Protein AF-A0ABD2QH51-F1 (afdb_monomer_lite)

Organism: NCBI:txid1844966

Secondary structure (DSSP, 8-state):
-HHHHHHHHHHHHHHHHH-TTTHHHHHHHHHHHHHHHHHHHHHHHHHHH-SS--HHHHHHHHHHHHHHHHHHHHHHHHH---SPPGGG--HHHHHHHHHHHHHHHHHHHHHHHHGGG--

Radius of gyration: 26.92 Å; chains: 1; bounding box: 65×24×81 Å

Sequence (119 aa):
MGFLSFAASGYSVNIVDIAPQYAGTIFGISNTFATIPGFISPLIVAEIIGETPTLNSWLKVFGLGAALAWLGAFVYFFGASAEQQSWAIPQDSEIEEKSLKNEEYEIQGVDNQTYSHSD

pLDDT: mean 72.56, std 13.89, range [46.94, 92.19]

Structure (mmCIF, N/CA/C/O backbone):
data_AF-A0ABD2QH51-F1
#
_entry.id   AF-A0ABD2QH51-F1
#
loop_
_atom_site.group_PDB
_atom_site.id
_atom_site.type_symbol
_atom_site.label_atom_id
_atom_site.label_alt_id
_atom_site.label_comp_id
_atom_site.label_asym_id
_atom_site.label_entity_id
_atom_site.label_seq_id
_atom_site.pdbx_PDB_ins_code
_atom_site.Cartn_x
_atom_site.Cartn_y
_atom_site.Cartn_z
_atom_site.occupancy
_atom_site.B_iso_or_equiv
_atom_site.auth_seq_id
_atom_site.auth_comp_id
_atom_site.auth_asym_id
_atom_site.auth_atom_id
_atom_site.pdbx_PDB_model_num
ATOM 1 N N . MET A 1 1 ? 4.795 14.392 -1.888 1.00 46.94 1 MET A N 1
ATOM 2 C CA . MET A 1 1 ? 4.380 13.901 -0.555 1.00 46.94 1 MET A CA 1
ATOM 3 C C . MET A 1 1 ? 2.948 14.273 -0.152 1.00 46.94 1 MET A C 1
ATOM 5 O O . MET A 1 1 ? 2.434 13.615 0.730 1.00 46.94 1 MET A O 1
ATOM 9 N N . GLY A 1 2 ? 2.256 15.229 -0.798 1.00 56.25 2 GLY A N 1
ATOM 10 C CA . GLY A 1 2 ? 0.891 15.623 -0.388 1.00 56.25 2 GLY A CA 1
ATOM 11 C C . GLY A 1 2 ? -0.211 14.563 -0.576 1.00 56.25 2 GLY A C 1
ATOM 12 O O . GLY A 1 2 ? -1.007 14.349 0.327 1.00 56.25 2 GLY A O 1
ATOM 13 N N . PHE A 1 3 ? -0.241 13.847 -1.708 1.00 55.41 3 PHE A N 1
ATOM 14 C CA . PHE A 1 3 ? -1.292 12.847 -1.977 1.00 55.41 3 PHE A CA 1
ATOM 15 C C . PHE A 1 3 ? -1.166 11.559 -1.146 1.00 55.41 3 PHE A C 1
ATOM 17 O O . PHE A 1 3 ? -2.172 10.934 -0.832 1.00 55.41 3 PHE A O 1
ATOM 24 N N . LEU A 1 4 ? 0.053 11.184 -0.740 1.00 55.72 4 LEU A N 1
ATOM 25 C CA . LEU A 1 4 ? 0.280 10.010 0.115 1.00 55.72 4 LEU A CA 1
ATOM 26 C C . LEU A 1 4 ? -0.266 10.226 1.538 1.00 55.72 4 LEU A C 1
ATOM 28 O O . LEU A 1 4 ? -0.708 9.273 2.174 1.00 55.72 4 LEU A O 1
ATOM 32 N N . SER A 1 5 ? -0.306 11.477 2.012 1.00 55.22 5 SER A N 1
ATOM 33 C CA . SER A 1 5 ? -0.842 11.822 3.334 1.00 55.22 5 SER A CA 1
ATOM 34 C C . SER A 1 5 ? -2.357 11.620 3.449 1.00 55.22 5 SER A C 1
ATOM 36 O O . SER A 1 5 ? -2.818 11.232 4.517 1.00 55.22 5 SER A O 1
ATOM 38 N N . PHE A 1 6 ? -3.126 11.804 2.366 1.00 59.47 6 PHE A N 1
ATOM 39 C CA . PHE A 1 6 ? -4.575 11.543 2.366 1.00 59.47 6 PHE A CA 1
ATOM 40 C C . PHE A 1 6 ? -4.909 10.048 2.496 1.00 59.47 6 PHE A C 1
ATOM 42 O O . PHE A 1 6 ? -5.873 9.683 3.163 1.00 59.47 6 PHE A O 1
ATOM 49 N N . ALA A 1 7 ? -4.101 9.169 1.893 1.00 58.62 7 ALA A N 1
ATOM 50 C CA . ALA A 1 7 ? -4.277 7.721 2.027 1.00 58.62 7 ALA A CA 1
ATOM 51 C C . ALA A 1 7 ? -3.898 7.233 3.438 1.00 58.62 7 ALA A C 1
ATOM 53 O O . ALA A 1 7 ? -4.585 6.394 4.021 1.00 58.62 7 ALA A O 1
ATOM 54 N N . ALA A 1 8 ? -2.832 7.800 4.012 1.00 54.81 8 ALA A N 1
ATOM 55 C CA . ALA A 1 8 ? -2.372 7.451 5.352 1.00 54.81 8 ALA A CA 1
ATOM 56 C C . ALA A 1 8 ? -3.361 7.873 6.457 1.00 54.81 8 ALA A C 1
ATOM 58 O O . ALA A 1 8 ? -3.533 7.127 7.425 1.00 54.81 8 ALA A O 1
ATOM 59 N N . SER A 1 9 ? -4.041 9.021 6.313 1.00 55.41 9 SER A N 1
ATOM 60 C CA . SER A 1 9 ? -5.032 9.484 7.296 1.00 55.41 9 SER A CA 1
ATOM 61 C C . SER A 1 9 ? -6.292 8.614 7.329 1.00 55.41 9 SER A C 1
ATOM 63 O O . SER A 1 9 ? -6.843 8.405 8.401 1.00 55.41 9 SER A O 1
ATOM 65 N N . GLY A 1 10 ? -6.725 8.061 6.190 1.00 56.94 10 GLY A N 1
ATOM 66 C CA . GLY A 1 10 ? -7.910 7.194 6.130 1.00 56.94 10 GLY A CA 1
ATOM 67 C C . GLY A 1 10 ? -7.699 5.812 6.763 1.00 56.94 10 GLY A C 1
ATOM 68 O O . GLY A 1 10 ? -8.556 5.327 7.493 1.00 56.94 10 GLY A O 1
ATOM 69 N N . TYR A 1 11 ? -6.543 5.183 6.527 1.00 56.34 11 TYR A N 1
ATOM 70 C CA . TYR A 1 11 ? -6.222 3.861 7.089 1.00 56.34 11 TYR A CA 1
ATOM 71 C C . TYR A 1 11 ? -5.928 3.907 8.595 1.00 56.34 11 TYR A C 1
ATOM 73 O O . TYR A 1 11 ? -6.369 3.037 9.344 1.00 56.34 11 TYR A O 1
ATOM 81 N N . SER A 1 12 ? -5.187 4.925 9.039 1.00 52.94 12 SER A N 1
ATOM 82 C CA . SER A 1 12 ? -4.678 4.975 10.416 1.00 52.94 12 SER A CA 1
ATOM 83 C C . SER A 1 12 ? -5.774 5.251 11.447 1.00 52.94 12 SER A C 1
ATOM 85 O O . SER A 1 12 ? -5.685 4.757 12.565 1.00 52.94 12 SER A O 1
ATOM 87 N N . VAL A 1 13 ? -6.810 6.008 11.071 1.00 49.84 13 VAL A N 1
ATOM 88 C CA . VAL A 1 13 ? -7.946 6.323 11.954 1.00 49.84 13 VAL A CA 1
ATOM 89 C C . VAL A 1 13 ? -8.926 5.141 12.013 1.00 49.84 13 VAL A C 1
ATOM 91 O O . VAL A 1 13 ? -9.357 4.751 13.090 1.00 49.84 13 VAL A O 1
ATOM 94 N N . ASN A 1 14 ? -9.153 4.454 10.886 1.00 57.31 14 ASN A N 1
ATOM 95 C CA . ASN A 1 14 ? -10.112 3.346 10.799 1.00 57.31 14 ASN A CA 1
ATOM 96 C C . ASN A 1 14 ? -9.735 2.112 11.651 1.00 57.31 14 ASN A C 1
ATOM 98 O O . ASN A 1 14 ? -10.601 1.445 12.204 1.00 57.31 14 ASN A O 1
ATOM 102 N N . ILE A 1 15 ? -8.444 1.790 11.795 1.00 51.06 15 ILE A N 1
ATOM 103 C CA . ILE A 1 15 ? -8.016 0.645 12.628 1.00 51.06 15 ILE A CA 1
ATOM 104 C C . ILE A 1 15 ? -8.220 0.906 14.122 1.00 51.06 15 ILE A C 1
ATOM 106 O O . ILE A 1 15 ? -8.561 -0.016 14.865 1.00 51.06 15 ILE A O 1
ATOM 110 N N . VAL A 1 16 ? -7.999 2.148 14.553 1.00 50.69 16 VAL A N 1
ATOM 111 C CA . VAL A 1 16 ? -8.131 2.549 15.957 1.00 50.69 16 VAL A CA 1
ATOM 112 C C . VAL A 1 16 ? -9.605 2.690 16.336 1.00 50.69 16 VAL A C 1
ATOM 114 O O . VAL A 1 16 ? -9.971 2.274 17.432 1.00 50.69 16 VAL A O 1
ATOM 117 N N . ASP A 1 17 ? -10.443 3.171 15.412 1.00 55.28 17 ASP A N 1
ATOM 118 C CA . ASP A 1 17 ? -11.890 3.302 15.621 1.00 55.28 17 ASP A CA 1
ATOM 119 C C . ASP A 1 17 ? -12.620 1.949 15.588 1.00 55.28 17 ASP A C 1
ATOM 121 O O . ASP A 1 17 ? -13.587 1.750 16.323 1.00 55.28 17 ASP A O 1
ATOM 125 N N . ILE A 1 18 ? -12.162 0.994 14.766 1.00 53.28 18 ILE A N 1
ATOM 126 C CA . ILE A 1 18 ? -12.787 -0.333 14.686 1.00 53.28 18 ILE A CA 1
ATOM 127 C C . ILE A 1 18 ? -12.354 -1.217 15.860 1.00 53.28 18 ILE A C 1
ATOM 129 O O . ILE A 1 18 ? -13.224 -1.778 16.512 1.00 53.28 18 ILE A O 1
ATOM 133 N N . ALA A 1 19 ? -11.052 -1.380 16.143 1.00 53.06 19 ALA A N 1
ATOM 134 C CA . ALA A 1 19 ? -10.582 -2.404 17.086 1.00 53.06 19 ALA A CA 1
ATOM 135 C C . ALA A 1 19 ? -9.254 -2.042 17.793 1.00 53.06 19 ALA A C 1
ATOM 137 O O . ALA A 1 19 ? -8.197 -2.571 17.423 1.00 53.06 19 ALA A O 1
ATOM 138 N N . PRO A 1 20 ? -9.269 -1.234 18.870 1.00 54.81 20 PRO A N 1
ATOM 139 C CA . PRO A 1 20 ? -8.045 -0.819 19.569 1.00 54.81 20 PRO A CA 1
ATOM 140 C C . PRO A 1 20 ? -7.236 -1.999 20.149 1.00 54.81 20 PRO A C 1
ATOM 142 O O . PRO A 1 20 ? -6.008 -1.964 20.168 1.00 54.81 20 PRO A O 1
ATOM 145 N N . GLN A 1 21 ? -7.905 -3.090 20.535 1.00 57.12 21 GLN A N 1
ATOM 146 C CA . GLN A 1 21 ? -7.298 -4.322 21.069 1.00 57.12 21 GLN A CA 1
ATOM 147 C C . GLN A 1 21 ? -6.612 -5.216 20.013 1.00 57.12 21 GLN A C 1
ATOM 149 O O . GLN A 1 21 ? -5.662 -5.930 20.331 1.00 57.12 21 GLN A O 1
ATOM 154 N N . TYR A 1 22 ? -7.039 -5.161 18.744 1.00 60.19 22 TYR A N 1
ATOM 155 C CA . TYR A 1 22 ? -6.467 -5.961 17.645 1.00 60.19 22 TYR A CA 1
ATOM 156 C C . TYR A 1 22 ? -5.527 -5.154 16.742 1.00 60.19 22 TYR A C 1
ATOM 158 O O . TYR A 1 22 ? -4.946 -5.708 15.802 1.00 60.19 22 TYR A O 1
ATOM 166 N N . ALA A 1 23 ? -5.334 -3.867 17.048 1.00 61.28 23 ALA A N 1
ATOM 167 C CA . ALA A 1 23 ? -4.524 -2.943 16.265 1.00 61.28 23 ALA A CA 1
ATOM 168 C C . ALA A 1 23 ? -3.116 -3.495 15.990 1.00 61.28 23 ALA A C 1
ATOM 170 O O . ALA A 1 23 ? -2.666 -3.449 14.851 1.00 61.28 23 ALA A O 1
ATOM 171 N N . GLY A 1 24 ? -2.449 -4.104 16.979 1.00 63.19 24 GLY A N 1
ATOM 172 C CA . GLY A 1 24 ? -1.107 -4.677 16.806 1.00 63.19 24 GLY A CA 1
ATOM 173 C C . GLY A 1 24 ? -1.042 -5.834 15.799 1.00 63.19 24 GLY A C 1
ATOM 174 O O . GLY A 1 24 ? -0.171 -5.851 14.929 1.00 63.19 24 GLY A O 1
ATOM 175 N N . THR A 1 25 ? -1.986 -6.775 15.868 1.00 68.88 25 THR A N 1
ATOM 176 C CA . THR A 1 25 ? -2.045 -7.933 14.959 1.00 68.88 25 THR A CA 1
ATOM 177 C C . THR A 1 25 ? -2.417 -7.508 13.541 1.00 68.88 25 THR A C 1
ATOM 179 O O . THR A 1 25 ? -1.773 -7.939 12.585 1.00 68.88 25 THR A O 1
ATOM 182 N N . ILE A 1 26 ? -3.404 -6.618 13.393 1.00 69.81 26 ILE A N 1
ATOM 183 C CA . ILE A 1 26 ? -3.805 -6.076 12.087 1.00 69.81 26 ILE A CA 1
ATOM 184 C C . ILE A 1 26 ? -2.640 -5.305 11.465 1.00 69.81 26 ILE A C 1
ATOM 186 O O . ILE A 1 26 ? -2.309 -5.522 10.303 1.00 69.81 26 ILE A O 1
ATOM 190 N N . PHE A 1 27 ? -1.958 -4.462 12.242 1.00 68.94 27 PHE A N 1
ATOM 191 C CA . PHE A 1 27 ? -0.813 -3.699 11.755 1.00 68.94 27 PHE A CA 1
ATOM 192 C C . PHE A 1 27 ? 0.352 -4.608 11.342 1.00 68.94 27 PHE A C 1
ATOM 194 O O . PHE A 1 27 ? 0.977 -4.377 10.307 1.00 68.94 27 PHE A O 1
ATOM 201 N N . GLY A 1 28 ? 0.618 -5.675 12.103 1.00 75.94 28 GLY A N 1
ATOM 202 C CA . GLY A 1 28 ? 1.634 -6.676 11.771 1.00 75.94 28 GLY A CA 1
ATOM 203 C C . GLY A 1 28 ? 1.340 -7.420 10.466 1.00 75.94 28 GLY A C 1
ATOM 204 O O . GLY A 1 28 ? 2.226 -7.544 9.614 1.00 75.94 28 GLY A O 1
ATOM 205 N N . ILE A 1 29 ? 0.092 -7.857 10.277 1.00 78.50 29 ILE A N 1
ATOM 206 C CA . ILE A 1 29 ? -0.371 -8.522 9.049 1.00 78.50 29 ILE A CA 1
ATOM 207 C C . ILE A 1 29 ? -0.296 -7.560 7.856 1.00 78.50 29 ILE A C 1
ATOM 209 O O . ILE A 1 29 ? 0.266 -7.897 6.814 1.00 78.50 29 ILE A O 1
ATOM 213 N N . SER A 1 30 ? -0.784 -6.329 8.014 1.00 78.06 30 SER A N 1
ATOM 214 C CA . SER A 1 30 ? -0.696 -5.295 6.978 1.00 78.06 30 SER A CA 1
ATOM 215 C C . SER A 1 30 ? 0.746 -5.042 6.548 1.00 78.06 30 SER A C 1
ATOM 217 O O . SER A 1 30 ? 1.025 -4.940 5.355 1.00 78.06 30 SER A O 1
ATOM 219 N N . ASN A 1 31 ? 1.686 -4.986 7.493 1.00 80.31 31 ASN A N 1
ATOM 220 C CA . ASN A 1 31 ? 3.089 -4.735 7.179 1.00 80.31 31 ASN A CA 1
ATOM 221 C C . ASN A 1 31 ? 3.723 -5.913 6.417 1.00 80.31 31 ASN A C 1
ATOM 223 O O . ASN A 1 31 ? 4.476 -5.708 5.466 1.00 80.31 31 ASN A O 1
ATOM 227 N N . THR A 1 32 ? 3.360 -7.157 6.747 1.00 83.62 32 THR A N 1
ATOM 228 C CA . THR A 1 32 ? 3.839 -8.333 5.998 1.00 83.62 32 THR A CA 1
ATOM 229 C C . THR A 1 32 ? 3.336 -8.319 4.557 1.00 83.62 32 THR A C 1
ATOM 231 O O . THR A 1 32 ? 4.135 -8.458 3.628 1.00 83.62 32 THR A O 1
ATOM 234 N N . PHE A 1 33 ? 2.044 -8.055 4.351 1.00 82.06 33 PHE A N 1
ATOM 235 C CA . PHE A 1 33 ? 1.484 -7.908 3.006 1.00 82.06 33 PHE A CA 1
ATOM 236 C C . PHE A 1 33 ? 2.024 -6.686 2.256 1.00 82.06 33 PHE A C 1
ATOM 238 O O . PHE A 1 33 ? 2.164 -6.760 1.041 1.00 82.06 33 PHE A O 1
ATOM 245 N N . ALA A 1 34 ? 2.386 -5.598 2.940 1.00 79.12 34 ALA A N 1
ATOM 246 C CA . ALA A 1 34 ? 3.024 -4.436 2.318 1.00 79.12 34 ALA A CA 1
ATOM 247 C C . ALA A 1 34 ? 4.477 -4.713 1.896 1.00 79.12 34 ALA A C 1
ATOM 249 O O . ALA A 1 34 ? 4.951 -4.189 0.884 1.00 79.12 34 ALA A O 1
ATOM 250 N N . THR A 1 35 ? 5.184 -5.568 2.637 1.00 84.56 35 THR A N 1
ATOM 251 C CA . THR A 1 35 ? 6.597 -5.866 2.371 1.00 84.56 35 THR A CA 1
ATOM 252 C C . THR A 1 35 ? 6.775 -6.728 1.117 1.00 84.56 35 THR A C 1
ATOM 254 O O . THR A 1 35 ? 7.734 -6.532 0.372 1.00 84.56 35 THR A O 1
ATOM 257 N N . ILE A 1 36 ? 5.842 -7.645 0.828 1.00 85.94 36 ILE A N 1
ATOM 258 C CA . ILE A 1 36 ? 5.941 -8.568 -0.319 1.00 85.94 36 ILE A CA 1
ATOM 259 C C . ILE A 1 36 ? 5.995 -7.816 -1.669 1.00 85.94 36 ILE A C 1
ATOM 261 O O . ILE A 1 36 ? 6.956 -8.013 -2.417 1.00 85.94 36 ILE A O 1
ATOM 265 N N . PRO A 1 37 ? 5.056 -6.905 -1.999 1.00 82.12 37 PRO A N 1
ATOM 266 C CA . PRO A 1 37 ? 5.154 -6.075 -3.198 1.00 82.12 37 PRO A CA 1
ATOM 267 C C . PRO A 1 37 ? 6.379 -5.162 -3.181 1.00 82.12 37 PRO A C 1
ATOM 269 O O . PRO A 1 37 ? 6.984 -4.946 -4.227 1.00 82.12 37 PRO A O 1
ATOM 272 N N . GLY A 1 38 ? 6.770 -4.653 -2.007 1.00 83.56 38 GLY A N 1
ATOM 273 C CA . GLY A 1 38 ? 7.978 -3.840 -1.849 1.00 83.56 38 GLY A CA 1
ATOM 274 C C . GLY A 1 38 ? 9.250 -4.585 -2.262 1.00 83.56 38 GLY A C 1
ATOM 275 O O . GLY A 1 38 ? 10.126 -3.999 -2.892 1.00 83.56 38 GLY A O 1
ATOM 276 N N . PHE A 1 39 ? 9.316 -5.887 -1.981 1.00 88.69 39 PHE A N 1
ATOM 277 C CA . PHE A 1 39 ? 10.425 -6.750 -2.383 1.00 88.69 39 PHE A CA 1
ATOM 278 C C . PHE A 1 39 ? 10.386 -7.134 -3.869 1.00 88.69 39 PHE A C 1
ATOM 280 O O . PHE A 1 39 ? 11.425 -7.190 -4.521 1.00 88.69 39 PHE A O 1
ATOM 287 N N . ILE A 1 40 ? 9.197 -7.391 -4.420 1.00 88.50 40 ILE A N 1
ATOM 288 C CA . ILE A 1 40 ? 9.032 -7.839 -5.814 1.00 88.50 40 ILE A CA 1
ATOM 289 C C . ILE A 1 40 ? 9.136 -6.664 -6.805 1.00 88.50 40 ILE A C 1
ATOM 291 O O . ILE A 1 40 ? 9.564 -6.844 -7.945 1.00 88.50 40 ILE A O 1
ATOM 295 N N . SER A 1 41 ? 8.785 -5.450 -6.377 1.00 87.81 41 SER A N 1
ATOM 296 C CA . SER A 1 41 ? 8.739 -4.252 -7.224 1.00 87.81 41 SER A CA 1
ATOM 297 C C . SER A 1 41 ? 10.048 -3.977 -7.990 1.00 87.81 41 SER A C 1
ATOM 299 O O . SER A 1 41 ? 9.979 -3.833 -9.213 1.00 87.81 41 SER A O 1
ATOM 301 N N . PRO A 1 42 ? 11.248 -3.999 -7.371 1.00 88.56 42 PRO A N 1
ATOM 302 C CA . PRO A 1 42 ? 12.504 -3.794 -8.094 1.00 88.56 42 PRO A CA 1
ATOM 303 C C . PRO A 1 42 ? 12.760 -4.815 -9.208 1.00 88.56 42 PRO A C 1
ATOM 305 O O . PRO A 1 42 ? 13.315 -4.445 -10.238 1.00 88.56 42 PRO A O 1
ATOM 308 N N . LEU A 1 43 ? 12.332 -6.072 -9.038 1.00 90.06 43 LEU A N 1
ATOM 309 C CA . LEU A 1 43 ? 12.491 -7.116 -10.058 1.00 90.06 43 LEU A CA 1
ATOM 310 C C . LEU A 1 43 ? 11.614 -6.832 -11.280 1.00 90.06 43 LEU A C 1
ATOM 312 O O . LEU A 1 43 ? 12.077 -6.918 -12.413 1.00 90.06 43 LEU A O 1
ATOM 316 N N . ILE A 1 44 ? 10.363 -6.429 -11.050 1.00 88.06 44 ILE A N 1
ATOM 317 C CA . ILE A 1 44 ? 9.434 -6.053 -12.123 1.00 88.06 44 ILE A CA 1
ATOM 318 C C . ILE A 1 44 ? 9.938 -4.804 -12.853 1.00 88.06 44 ILE A C 1
ATOM 320 O O . ILE A 1 44 ? 9.907 -4.739 -14.079 1.00 88.06 44 ILE A O 1
ATOM 324 N N . VAL A 1 45 ? 10.420 -3.806 -12.110 1.00 90.56 45 VAL A N 1
ATOM 325 C CA . VAL A 1 45 ? 10.969 -2.575 -12.692 1.00 90.56 45 VAL A CA 1
ATOM 326 C C . VAL A 1 45 ? 12.220 -2.872 -13.520 1.00 90.56 45 VAL A C 1
ATOM 328 O O . VAL A 1 45 ? 12.347 -2.331 -14.617 1.00 90.56 45 VAL A O 1
ATOM 331 N N . ALA A 1 46 ? 13.106 -3.747 -13.039 1.00 88.81 46 ALA A N 1
ATOM 332 C CA . ALA A 1 46 ? 14.293 -4.168 -13.776 1.00 88.81 46 ALA A CA 1
ATOM 333 C C . ALA A 1 46 ? 13.932 -4.835 -15.113 1.00 88.81 46 ALA A C 1
ATOM 335 O O . ALA A 1 46 ? 14.515 -4.487 -16.137 1.00 88.81 46 ALA A O 1
ATOM 336 N N . GLU A 1 47 ? 12.920 -5.703 -15.124 1.00 89.44 47 GLU A N 1
ATOM 337 C CA . GLU A 1 47 ? 12.433 -6.352 -16.347 1.00 89.44 47 GLU A CA 1
ATOM 338 C C . GLU A 1 47 ? 11.811 -5.349 -17.335 1.00 89.44 47 GLU A C 1
ATOM 340 O O . GLU A 1 47 ? 12.052 -5.408 -18.538 1.00 89.44 47 GLU A O 1
ATOM 345 N N . ILE A 1 48 ? 11.029 -4.382 -16.841 1.00 86.56 48 ILE A N 1
ATOM 346 C CA . ILE A 1 48 ? 10.366 -3.381 -17.694 1.00 86.56 48 ILE A CA 1
ATOM 347 C C . ILE A 1 48 ? 11.372 -2.393 -18.299 1.00 86.56 48 ILE A C 1
ATOM 349 O O . ILE A 1 48 ? 11.190 -1.928 -19.431 1.00 86.56 48 ILE A O 1
ATOM 353 N N . ILE A 1 49 ? 12.400 -2.020 -17.536 1.00 89.31 49 ILE A N 1
ATOM 354 C CA . ILE A 1 49 ? 13.420 -1.064 -17.969 1.00 89.31 49 ILE A CA 1
ATOM 355 C C . ILE A 1 49 ? 14.448 -1.733 -18.887 1.00 89.31 49 ILE A C 1
ATOM 357 O O . ILE A 1 49 ? 14.837 -1.116 -19.881 1.00 89.31 49 ILE A O 1
ATOM 361 N N . GLY A 1 50 ? 14.834 -2.978 -18.599 1.00 84.88 50 GLY A N 1
ATOM 362 C CA . GLY A 1 50 ? 15.861 -3.707 -19.339 1.00 84.88 50 GLY A CA 1
ATOM 363 C C . GLY A 1 50 ? 17.242 -3.042 -19.264 1.00 84.88 50 GLY A C 1
ATOM 364 O O . GLY A 1 50 ? 17.506 -2.195 -18.412 1.00 84.88 50 GLY A O 1
ATOM 365 N N . GLU A 1 51 ? 18.142 -3.415 -20.178 1.00 81.00 51 GLU A N 1
ATOM 366 C CA . GLU A 1 51 ? 19.525 -2.902 -20.206 1.00 81.00 51 GLU A CA 1
ATOM 367 C C . GLU A 1 51 ? 19.627 -1.437 -20.663 1.00 81.00 51 GLU A C 1
ATOM 369 O O . GLU A 1 51 ? 20.586 -0.740 -20.332 1.00 81.00 51 GLU A O 1
ATOM 374 N N . THR A 1 52 ? 18.640 -0.950 -21.423 1.00 84.75 52 THR A N 1
ATOM 375 C CA . THR A 1 52 ? 18.615 0.416 -21.964 1.00 84.75 52 THR A CA 1
ATOM 376 C C . THR A 1 52 ? 17.349 1.157 -21.527 1.00 84.75 52 THR A C 1
ATOM 378 O O . THR A 1 52 ? 16.301 1.032 -22.164 1.00 84.75 52 THR A O 1
ATOM 381 N N . PRO A 1 53 ? 17.420 1.973 -20.457 1.00 83.31 53 PRO A N 1
ATOM 382 C CA . PRO A 1 53 ? 16.27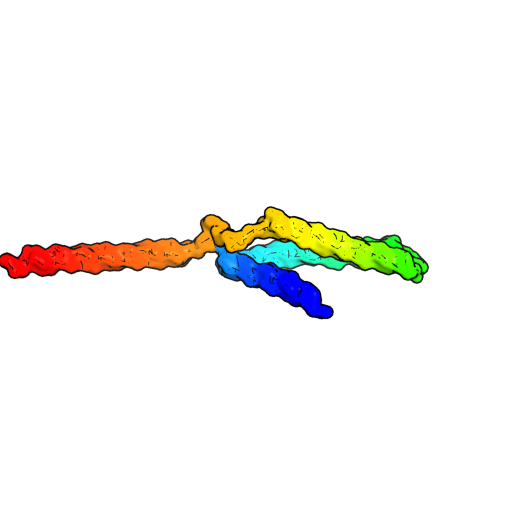3 2.732 -19.982 1.00 83.31 53 PRO A CA 1
ATOM 383 C C . PRO A 1 53 ? 15.805 3.743 -21.032 1.00 83.31 53 PRO A C 1
ATOM 385 O O . PRO A 1 53 ? 16.522 4.678 -21.387 1.00 83.31 53 PRO A O 1
ATOM 388 N N . THR A 1 54 ? 14.561 3.592 -21.486 1.00 91.62 54 THR A N 1
ATOM 389 C CA . THR A 1 54 ? 13.892 4.557 -22.370 1.00 91.62 54 THR A CA 1
ATOM 390 C C . THR A 1 54 ? 12.761 5.280 -21.643 1.00 91.62 54 THR A C 1
ATOM 392 O O . THR A 1 54 ? 12.222 4.784 -20.651 1.00 91.62 54 THR A O 1
ATOM 395 N N . LEU A 1 55 ? 12.342 6.440 -22.165 1.00 90.56 55 LEU A N 1
ATOM 396 C CA . LEU A 1 55 ? 11.175 7.168 -21.650 1.00 90.56 55 LEU A CA 1
ATOM 397 C C . LEU A 1 55 ? 9.919 6.280 -21.625 1.00 90.56 55 LEU A C 1
ATOM 399 O O . LEU A 1 55 ? 9.164 6.297 -20.658 1.00 90.56 55 LEU A O 1
ATOM 403 N N . ASN A 1 56 ? 9.724 5.462 -22.663 1.00 89.38 56 ASN A N 1
ATOM 404 C CA . ASN A 1 56 ? 8.577 4.564 -22.759 1.00 89.38 56 ASN A CA 1
ATOM 405 C C . ASN A 1 56 ? 8.596 3.476 -21.671 1.00 89.38 56 ASN A C 1
ATOM 407 O O . ASN A 1 56 ? 7.547 3.129 -21.132 1.00 89.38 56 ASN A O 1
ATOM 411 N N . SER A 1 57 ? 9.775 2.964 -21.303 1.00 88.62 57 SER A N 1
ATOM 412 C CA . SER A 1 57 ? 9.915 1.999 -20.204 1.00 88.62 57 SER A CA 1
ATOM 413 C C . SER A 1 57 ? 9.507 2.611 -18.862 1.00 88.62 57 SER A C 1
ATOM 415 O O . SER A 1 57 ? 8.734 2.011 -18.120 1.00 88.62 57 SER A O 1
ATOM 417 N N . TRP A 1 58 ? 9.930 3.845 -18.578 1.00 90.75 58 TRP A N 1
ATOM 418 C CA . TRP A 1 58 ? 9.523 4.556 -17.361 1.00 90.75 58 TRP A CA 1
ATOM 419 C C . TRP A 1 58 ? 8.027 4.874 -17.327 1.00 90.75 58 TRP A C 1
ATOM 421 O O . TRP A 1 58 ? 7.397 4.721 -16.282 1.00 90.75 58 TRP A O 1
ATOM 431 N N . LEU A 1 59 ? 7.428 5.246 -18.463 1.00 92.19 59 LEU A N 1
ATOM 432 C CA . LEU A 1 59 ? 5.977 5.443 -18.554 1.00 92.19 59 LEU A CA 1
ATOM 433 C C . LEU A 1 59 ? 5.202 4.163 -18.219 1.00 92.19 59 LEU A C 1
ATOM 435 O O . LEU A 1 59 ? 4.188 4.238 -17.528 1.00 92.19 59 LEU A O 1
ATOM 439 N N . LYS A 1 60 ? 5.692 2.988 -18.635 1.00 89.19 60 LYS A N 1
ATOM 440 C CA . LYS A 1 60 ? 5.099 1.697 -18.249 1.00 89.19 60 LYS A CA 1
ATOM 441 C C . LYS A 1 60 ? 5.213 1.438 -16.745 1.00 89.19 60 LYS A C 1
ATOM 443 O O . LYS A 1 60 ? 4.233 1.011 -16.143 1.00 89.19 60 LYS A O 1
ATOM 448 N N . VAL A 1 61 ? 6.361 1.740 -16.129 1.00 90.94 61 VAL A N 1
ATOM 449 C CA . VAL A 1 61 ? 6.565 1.600 -14.673 1.00 90.94 61 VAL A CA 1
ATOM 450 C C . VAL A 1 61 ? 5.603 2.498 -13.890 1.00 90.94 61 VAL A C 1
ATOM 452 O O . VAL A 1 61 ? 4.900 2.027 -12.996 1.00 90.94 61 VAL A O 1
ATOM 455 N N . PHE A 1 62 ? 5.517 3.782 -14.246 1.00 89.88 62 PHE A N 1
ATOM 456 C CA . PHE A 1 62 ? 4.596 4.711 -13.586 1.00 89.88 62 PHE A CA 1
ATOM 457 C C . PHE A 1 62 ? 3.128 4.371 -13.861 1.00 89.88 62 PHE A C 1
ATOM 459 O O . PHE A 1 62 ? 2.301 4.473 -12.956 1.00 89.88 62 PHE A O 1
ATOM 466 N N . GLY A 1 63 ? 2.805 3.917 -15.075 1.00 90.69 63 GLY A N 1
ATOM 467 C CA . GLY A 1 63 ? 1.472 3.440 -15.437 1.00 90.69 63 GLY A CA 1
ATOM 468 C C . GLY A 1 63 ? 1.035 2.228 -14.613 1.00 90.69 63 GLY A C 1
ATOM 469 O O . GLY A 1 63 ? -0.094 2.197 -14.129 1.00 90.69 63 GLY A O 1
ATOM 470 N N . LEU A 1 64 ? 1.939 1.272 -14.375 1.00 90.19 64 LEU A N 1
ATOM 471 C CA . LEU A 1 64 ? 1.685 0.125 -13.501 1.00 90.19 64 LEU A CA 1
ATOM 472 C C . LEU A 1 64 ? 1.416 0.570 -12.056 1.00 90.19 64 LEU A C 1
ATOM 474 O O . LEU A 1 64 ? 0.447 0.123 -11.445 1.00 90.19 64 LEU A O 1
ATOM 478 N N . GLY A 1 65 ? 2.225 1.493 -11.528 1.00 88.69 65 GLY A N 1
ATOM 479 C CA . GLY A 1 65 ? 2.008 2.068 -10.197 1.00 88.69 65 GLY A CA 1
ATOM 480 C C . GLY A 1 65 ? 0.656 2.780 -10.072 1.00 88.69 65 GLY A C 1
ATOM 481 O O . GLY A 1 65 ? -0.059 2.585 -9.090 1.00 88.69 65 GLY A O 1
ATOM 482 N N . ALA A 1 66 ? 0.264 3.551 -11.091 1.00 88.44 66 ALA A N 1
ATOM 483 C CA . ALA A 1 66 ? -1.037 4.211 -11.134 1.00 88.44 66 ALA A CA 1
ATOM 484 C C . ALA A 1 66 ? -2.198 3.204 -11.183 1.00 88.44 66 ALA A C 1
ATOM 486 O O . ALA A 1 66 ? -3.184 3.378 -10.470 1.00 88.44 66 ALA A O 1
ATOM 487 N N . ALA A 1 67 ? -2.078 2.131 -11.971 1.00 90.25 67 ALA A N 1
ATOM 488 C CA . ALA A 1 67 ? -3.091 1.080 -12.048 1.00 90.25 67 ALA A CA 1
ATOM 489 C C . ALA A 1 67 ? -3.285 0.359 -10.703 1.00 90.25 67 ALA A C 1
ATOM 491 O O . ALA A 1 67 ? -4.420 0.137 -10.284 1.00 90.25 67 ALA A O 1
ATOM 492 N N . LEU A 1 68 ? -2.193 0.051 -9.996 1.00 88.69 68 LEU A N 1
ATOM 493 C CA . LEU A 1 68 ? -2.244 -0.549 -8.659 1.00 88.69 68 LEU A CA 1
ATOM 494 C C . LEU A 1 68 ? -2.896 0.387 -7.634 1.00 88.69 68 LEU A C 1
ATOM 496 O O . LEU A 1 68 ? -3.706 -0.061 -6.824 1.00 88.69 68 LEU A O 1
ATOM 500 N N . ALA A 1 69 ? -2.590 1.686 -7.693 1.00 86.25 69 ALA A N 1
ATOM 501 C CA . ALA A 1 69 ? -3.221 2.680 -6.830 1.00 86.25 69 ALA A CA 1
ATOM 502 C C . ALA A 1 69 ? -4.736 2.775 -7.078 1.00 86.25 69 ALA A C 1
ATOM 504 O O . ALA A 1 69 ? -5.514 2.782 -6.125 1.00 86.25 69 ALA A O 1
ATOM 505 N N . TRP A 1 70 ? -5.164 2.781 -8.344 1.00 90.19 70 TRP A N 1
ATOM 506 C CA . TRP A 1 70 ? -6.583 2.753 -8.705 1.00 90.19 70 TRP A CA 1
ATOM 507 C C . TRP A 1 70 ? -7.273 1.468 -8.257 1.00 90.19 70 TRP A C 1
ATOM 509 O O . TRP A 1 70 ? -8.372 1.537 -7.718 1.00 90.19 70 TRP A O 1
ATOM 519 N N . LEU A 1 71 ? -6.633 0.307 -8.417 1.00 89.44 71 LEU A N 1
ATOM 520 C CA . LEU A 1 71 ? -7.170 -0.962 -7.927 1.00 89.44 71 LEU A CA 1
ATOM 521 C C . LEU A 1 71 ? -7.384 -0.927 -6.409 1.00 89.44 71 LEU A C 1
ATOM 523 O O . LEU A 1 71 ? -8.458 -1.292 -5.936 1.00 89.44 71 LEU A O 1
ATOM 527 N N . GLY A 1 72 ? -6.395 -0.441 -5.655 1.00 83.50 72 GLY A N 1
ATOM 528 C CA . GLY A 1 72 ? -6.519 -0.258 -4.209 1.00 83.50 72 GLY A CA 1
ATOM 529 C C . GLY A 1 72 ? -7.656 0.698 -3.844 1.00 83.50 72 GLY A C 1
ATOM 530 O O . GLY A 1 72 ? -8.453 0.394 -2.959 1.00 83.50 72 GLY A O 1
ATOM 531 N N . ALA A 1 73 ? -7.785 1.809 -4.573 1.00 83.56 73 ALA A N 1
ATOM 532 C CA . ALA A 1 73 ? -8.879 2.755 -4.389 1.00 83.56 73 ALA A CA 1
ATOM 533 C C . ALA A 1 73 ? -10.251 2.122 -4.667 1.00 83.56 73 ALA A C 1
ATOM 535 O O . ALA A 1 73 ? -11.180 2.355 -3.902 1.00 83.56 73 ALA A O 1
ATOM 536 N N . PHE A 1 74 ? -10.385 1.286 -5.700 1.00 88.88 74 PHE A N 1
ATOM 537 C CA . PHE A 1 74 ? -11.629 0.571 -5.994 1.00 88.88 74 PHE A CA 1
ATOM 538 C C . PHE A 1 74 ? -11.990 -0.437 -4.906 1.00 88.88 74 PHE A C 1
ATOM 540 O O . PHE A 1 74 ? -13.127 -0.448 -4.439 1.00 88.88 74 PHE A O 1
ATOM 547 N N . VAL A 1 75 ? -11.034 -1.263 -4.475 1.00 85.56 75 VAL A N 1
ATOM 548 C CA . VAL A 1 75 ? -11.260 -2.236 -3.396 1.00 85.56 75 VAL A CA 1
ATOM 549 C C . VAL A 1 75 ? -11.687 -1.523 -2.117 1.00 85.56 75 VAL A C 1
ATOM 551 O O . VAL A 1 75 ? -12.636 -1.953 -1.468 1.00 85.56 75 VAL A O 1
ATOM 554 N N . TYR A 1 76 ? -11.038 -0.407 -1.785 1.00 79.00 76 TYR A N 1
ATOM 555 C CA . TYR A 1 76 ? -11.426 0.410 -0.642 1.00 79.00 76 TYR A CA 1
ATOM 556 C C . TYR A 1 76 ? -12.819 1.020 -0.827 1.00 79.00 76 TYR A C 1
ATOM 558 O O . TYR A 1 76 ? -13.651 0.913 0.061 1.00 79.00 76 TYR A O 1
ATOM 566 N N . PHE A 1 77 ? -13.112 1.602 -1.987 1.00 81.06 77 PHE A N 1
ATOM 567 C CA . PHE A 1 77 ? -14.394 2.256 -2.244 1.00 81.06 77 PHE A CA 1
ATOM 568 C C . PHE A 1 77 ? -15.594 1.305 -2.123 1.00 81.06 77 PHE A C 1
ATOM 570 O O . PHE A 1 77 ? -16.637 1.707 -1.620 1.00 81.06 77 PHE A O 1
ATOM 577 N N . PHE A 1 78 ? -15.454 0.052 -2.566 1.00 82.19 78 PHE A N 1
ATOM 578 C CA . PHE A 1 78 ? -16.536 -0.938 -2.500 1.00 82.19 78 PHE A CA 1
ATOM 579 C C . PHE A 1 78 ? -16.537 -1.784 -1.223 1.00 82.19 78 PHE A C 1
ATOM 581 O O . PHE A 1 78 ? -17.589 -2.279 -0.828 1.00 82.19 78 PHE A O 1
ATOM 588 N N . GLY A 1 79 ? -15.369 -2.012 -0.621 1.00 73.56 79 GLY A N 1
ATOM 589 C CA . GLY A 1 79 ? -15.199 -2.932 0.505 1.00 73.56 79 GLY A CA 1
ATOM 590 C C . GLY A 1 79 ? -15.046 -2.256 1.864 1.00 73.56 79 GLY A C 1
ATOM 591 O O . GLY A 1 79 ? -15.148 -2.937 2.883 1.00 73.56 79 GLY A O 1
ATOM 592 N N . ALA A 1 80 ? -14.788 -0.948 1.914 1.00 69.12 80 ALA A N 1
ATOM 593 C CA . ALA A 1 80 ? -14.725 -0.228 3.176 1.00 69.12 80 ALA A CA 1
ATOM 594 C C . ALA A 1 80 ? -16.140 0.063 3.683 1.00 69.12 80 ALA A C 1
ATOM 596 O O . ALA A 1 80 ? -16.959 0.657 2.985 1.00 69.12 80 ALA A O 1
ATOM 597 N N . SER A 1 81 ? -16.400 -0.322 4.929 1.00 65.25 81 SER A N 1
ATOM 598 C CA . SER A 1 81 ? -17.547 0.155 5.696 1.00 65.25 81 SER A CA 1
A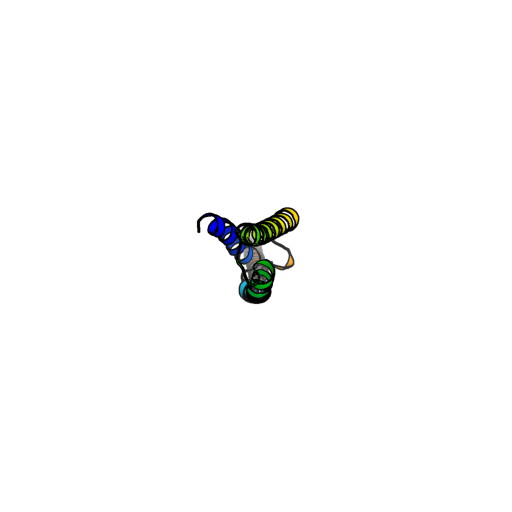TOM 599 C C . SER A 1 81 ? -17.049 1.080 6.799 1.00 65.25 81 SER A C 1
ATOM 601 O O . SER A 1 81 ? -16.000 0.826 7.393 1.00 65.25 81 SER A O 1
ATOM 603 N N . ALA A 1 82 ? -17.799 2.152 7.048 1.00 58.62 82 ALA A N 1
ATOM 604 C CA . ALA A 1 82 ? -17.563 3.080 8.151 1.00 58.62 82 ALA A CA 1
ATOM 605 C C . ALA A 1 82 ? -18.296 2.660 9.441 1.00 58.62 82 ALA A C 1
ATOM 607 O O . ALA A 1 82 ? -18.183 3.337 10.457 1.00 58.62 82 ALA A O 1
ATOM 608 N N . GLU A 1 83 ? -19.069 1.570 9.406 1.00 60.09 83 GLU A N 1
ATOM 609 C CA . GLU A 1 83 ? -19.774 1.057 10.581 1.00 60.09 83 GLU A CA 1
ATOM 610 C C . GLU A 1 83 ? -18.863 0.164 11.430 1.00 60.09 83 GLU A C 1
ATOM 612 O O . GLU A 1 83 ? -18.164 -0.719 10.911 1.00 60.09 83 GLU A O 1
ATOM 617 N N . GLN A 1 84 ? -18.916 0.376 12.750 1.00 54.88 84 GLN A N 1
ATOM 618 C CA . GLN A 1 84 ? -18.217 -0.440 13.737 1.00 54.88 84 GLN A CA 1
ATOM 619 C C . GLN A 1 84 ? -18.671 -1.897 13.605 1.00 54.88 84 GLN A C 1
ATOM 621 O O . GLN A 1 84 ? -19.849 -2.224 13.746 1.00 54.88 84 GLN A O 1
ATOM 626 N N . GLN A 1 85 ? -17.730 -2.783 13.289 1.00 58.75 85 GLN A N 1
ATOM 627 C CA . GLN A 1 85 ? -18.040 -4.187 13.060 1.00 58.75 85 GLN A CA 1
ATOM 628 C C . GLN A 1 85 ? -18.320 -4.902 14.390 1.00 58.75 85 GLN A C 1
ATOM 630 O O . GLN A 1 85 ? -17.606 -4.705 15.371 1.00 58.75 85 GLN A O 1
ATOM 635 N N . SER A 1 86 ? -19.331 -5.774 14.420 1.00 56.59 86 SER A N 1
ATOM 636 C CA . SER A 1 86 ? -19.822 -6.425 15.649 1.00 56.59 86 SER A CA 1
ATOM 637 C C . SER A 1 86 ? -18.784 -7.279 16.389 1.00 56.59 86 SER A C 1
ATOM 639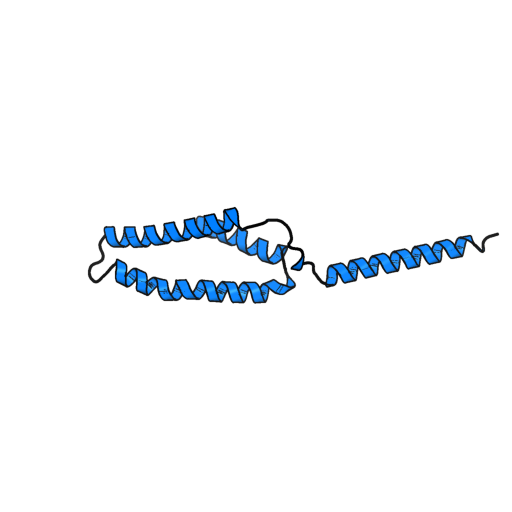 O O . SER A 1 86 ? -18.897 -7.480 17.592 1.00 56.59 86 SER A O 1
ATOM 641 N N . TRP A 1 87 ? -17.750 -7.763 15.696 1.00 63.00 87 TRP A N 1
ATOM 642 C CA . TRP A 1 87 ? -16.653 -8.536 16.292 1.00 63.00 87 TRP A CA 1
ATOM 643 C C . TRP A 1 87 ? -15.626 -7.673 17.037 1.00 63.00 87 TRP A C 1
ATOM 645 O O . TRP A 1 87 ? -14.732 -8.210 17.691 1.00 63.00 87 TRP A O 1
ATOM 655 N N . ALA A 1 88 ? -15.723 -6.351 16.910 1.00 58.03 88 ALA A N 1
ATOM 656 C CA . ALA A 1 88 ? -14.726 -5.412 17.393 1.00 58.03 88 ALA A CA 1
ATOM 657 C C . ALA A 1 88 ? -15.137 -4.673 18.682 1.00 58.03 88 ALA A C 1
ATOM 659 O O . ALA A 1 88 ? -14.363 -3.867 19.201 1.00 58.03 88 ALA A O 1
ATOM 660 N N . ILE A 1 89 ? -16.321 -4.988 19.225 1.00 59.59 89 ILE A N 1
ATOM 661 C CA . ILE A 1 89 ? -16.814 -4.465 20.505 1.00 59.59 89 ILE A CA 1
ATOM 662 C C . ILE A 1 89 ? -15.793 -4.813 21.611 1.00 59.59 89 ILE A C 1
ATOM 664 O O . ILE A 1 89 ? -15.444 -5.988 21.775 1.00 59.59 89 ILE A O 1
ATOM 668 N N . PRO A 1 90 ? -15.263 -3.824 22.355 1.00 59.22 90 PRO A N 1
ATOM 669 C CA . PRO A 1 90 ? -14.358 -4.077 23.472 1.00 59.22 90 PRO A CA 1
ATOM 670 C C . PRO A 1 90 ? -15.060 -4.917 24.545 1.00 59.22 90 PRO A C 1
ATOM 672 O O . PRO A 1 90 ? -16.125 -4.523 25.020 1.00 59.22 90 PRO A O 1
ATOM 675 N N . GLN A 1 91 ? -14.459 -6.032 24.977 1.00 58.06 91 GLN A N 1
ATOM 676 C CA . GLN A 1 91 ? -14.979 -6.807 26.116 1.00 58.06 91 GLN A CA 1
ATOM 677 C C . GLN A 1 91 ? -15.152 -5.929 27.364 1.00 58.06 91 GLN A C 1
ATOM 6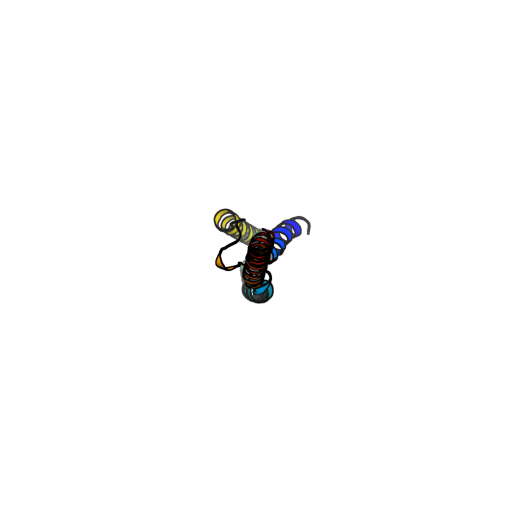79 O O . GLN A 1 91 ? -16.125 -6.098 28.092 1.00 58.06 91 GLN A O 1
ATOM 684 N N . ASP A 1 92 ? -14.271 -4.944 27.555 1.00 60.88 92 ASP A N 1
ATOM 685 C CA . ASP A 1 92 ? -14.345 -3.995 28.668 1.00 60.88 92 ASP A CA 1
ATOM 686 C C . ASP A 1 92 ? -15.602 -3.117 28.616 1.00 60.88 92 ASP A C 1
ATOM 688 O O . ASP A 1 92 ? -16.181 -2.844 29.658 1.00 60.88 92 ASP A O 1
ATOM 692 N N . SER A 1 93 ? -16.099 -2.758 27.425 1.00 56.97 93 SER A N 1
ATOM 693 C CA . SER A 1 93 ? -17.332 -1.965 27.291 1.00 56.97 93 SER A CA 1
ATOM 694 C C . SER A 1 93 ? -18.589 -2.759 27.656 1.00 56.97 93 SER A C 1
ATOM 696 O O . SER A 1 93 ? -19.494 -2.220 28.287 1.00 56.97 93 SER A O 1
ATOM 698 N N . GLU A 1 94 ? -18.625 -4.064 27.353 1.00 61.84 94 GLU A N 1
ATOM 699 C CA . GLU A 1 94 ? -19.707 -4.937 27.822 1.00 61.84 94 GLU A CA 1
ATOM 700 C C . GLU A 1 94 ? -19.635 -5.179 29.333 1.00 61.84 94 GLU A C 1
ATOM 702 O O . GLU A 1 94 ? -20.670 -5.311 29.988 1.00 61.84 94 GLU A O 1
ATOM 707 N N . ILE A 1 95 ? -18.424 -5.296 29.886 1.00 65.38 95 ILE A N 1
ATOM 708 C CA . ILE A 1 95 ? -18.207 -5.498 31.322 1.00 65.38 95 ILE A CA 1
ATOM 709 C C . ILE A 1 95 ? -18.589 -4.227 32.084 1.00 65.38 95 ILE A C 1
ATOM 711 O O . ILE A 1 95 ? -19.293 -4.322 33.087 1.00 65.38 95 ILE A O 1
ATOM 715 N N . GLU A 1 96 ? -18.207 -3.048 31.600 1.00 68.75 96 GLU A N 1
ATOM 7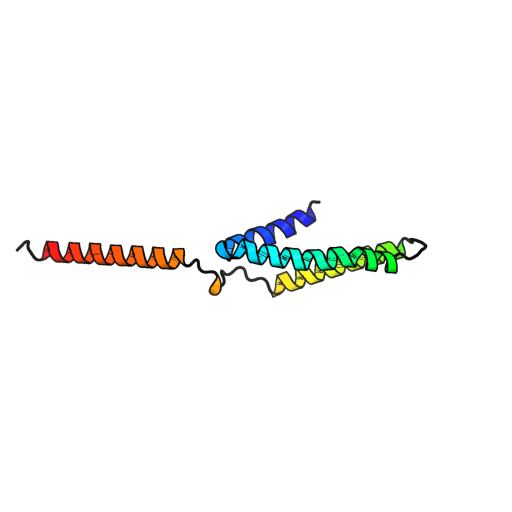16 C CA . GLU A 1 96 ? -18.545 -1.755 32.198 1.00 68.75 96 GLU A CA 1
ATOM 717 C C . GLU A 1 96 ? -20.056 -1.480 32.107 1.00 68.75 96 GLU A C 1
ATOM 719 O O . GLU A 1 96 ? -20.674 -1.157 33.118 1.00 68.75 96 GLU A O 1
ATOM 724 N N . GLU A 1 97 ? -20.704 -1.752 30.965 1.00 72.38 97 GLU A N 1
ATOM 725 C CA . GLU A 1 97 ? -22.166 -1.633 30.826 1.00 72.38 97 GLU A CA 1
ATOM 726 C C . GLU A 1 97 ? -22.924 -2.610 31.747 1.00 72.38 97 GLU A C 1
ATOM 728 O O . GLU A 1 97 ? -23.923 -2.235 32.368 1.00 72.38 97 GLU A O 1
ATOM 733 N N . LYS A 1 98 ? -22.454 -3.861 31.878 1.00 71.06 98 LYS A N 1
ATOM 734 C CA . LYS A 1 98 ? -23.037 -4.845 32.812 1.00 71.06 98 LYS A CA 1
ATOM 735 C C . LYS A 1 98 ? -22.842 -4.431 34.271 1.00 71.06 98 LYS A C 1
ATOM 737 O O . LYS A 1 98 ? -23.749 -4.636 35.072 1.00 71.06 98 LYS A O 1
ATOM 742 N N . SER A 1 99 ? -21.693 -3.851 34.608 1.00 72.12 99 SER A N 1
ATOM 743 C CA . SER A 1 99 ? -21.373 -3.389 35.966 1.00 72.12 99 SER A CA 1
ATOM 744 C C . SER A 1 99 ? -22.242 -2.197 36.367 1.00 72.12 99 SER A C 1
ATOM 746 O O . SER A 1 99 ? -22.865 -2.235 37.423 1.00 72.12 99 SER A O 1
ATOM 748 N N . LEU A 1 100 ? -22.380 -1.205 35.482 1.00 80.88 100 LEU A N 1
ATOM 749 C CA . LEU A 1 100 ? -23.224 -0.025 35.692 1.00 80.88 100 LEU A CA 1
ATOM 750 C C . LEU A 1 100 ? -24.707 -0.385 35.822 1.00 80.88 100 LEU A C 1
ATOM 752 O O . LEU A 1 100 ? -25.386 0.116 36.714 1.00 80.88 100 LEU A O 1
ATOM 756 N N . LYS A 1 101 ? -25.213 -1.299 34.980 1.00 78.88 101 LYS A N 1
ATOM 757 C CA . LYS A 1 101 ? -26.593 -1.795 35.116 1.00 78.88 101 LYS A CA 1
ATOM 758 C C . LYS A 1 101 ? -26.806 -2.501 36.452 1.00 78.88 101 LYS A C 1
ATOM 760 O O . LYS A 1 101 ? -27.825 -2.273 37.091 1.00 78.88 101 LYS A O 1
ATOM 765 N N . ASN A 1 102 ? -25.862 -3.339 36.885 1.00 77.94 102 ASN A N 1
ATOM 766 C CA . ASN A 1 102 ? -25.962 -4.043 38.164 1.00 77.94 102 ASN A CA 1
ATOM 767 C C . ASN A 1 102 ? -25.967 -3.077 39.361 1.00 77.94 102 ASN A C 1
ATOM 769 O O . ASN A 1 102 ? -26.785 -3.261 40.260 1.00 77.94 102 ASN A O 1
ATOM 773 N N . GLU A 1 103 ? -25.128 -2.037 39.350 1.00 79.00 103 GLU A N 1
ATOM 774 C CA . GLU A 1 103 ? -25.138 -0.988 40.381 1.00 79.00 103 GLU A CA 1
ATOM 775 C C . GLU A 1 103 ? -26.463 -0.208 40.393 1.00 79.00 103 GLU A C 1
ATOM 777 O O . GLU A 1 103 ? -27.017 0.049 41.460 1.00 79.00 103 GLU A O 1
ATOM 782 N N . GLU A 1 104 ? -27.033 0.114 39.229 1.00 80.62 104 GLU A N 1
ATOM 783 C CA . GLU A 1 104 ? -28.330 0.799 39.141 1.00 80.62 104 GLU A CA 1
ATOM 784 C C . GLU A 1 104 ? -29.486 -0.062 39.686 1.00 80.62 104 GLU A C 1
ATOM 786 O O . GLU A 1 104 ? -30.347 0.448 40.409 1.00 80.62 104 GLU A O 1
ATOM 791 N N . TYR A 1 105 ? -29.482 -1.377 39.427 1.00 75.75 105 TYR A N 1
ATOM 792 C CA . TYR A 1 105 ? -30.437 -2.313 40.037 1.00 75.75 105 TYR A CA 1
ATOM 793 C C . TYR A 1 105 ? -30.271 -2.415 41.559 1.00 75.75 105 TYR A C 1
ATOM 795 O O . TYR A 1 105 ? -31.266 -2.552 42.274 1.00 75.75 105 TYR A O 1
ATOM 803 N N . GLU A 1 106 ? -29.039 -2.345 42.064 1.00 78.06 106 GLU A N 1
ATOM 804 C CA . GLU A 1 106 ? -28.754 -2.398 43.498 1.00 78.06 106 GLU A CA 1
ATOM 805 C C . GLU A 1 106 ? -29.231 -1.120 44.207 1.00 78.06 106 GLU A C 1
ATOM 807 O O . GLU A 1 106 ? -29.915 -1.207 45.226 1.00 78.06 106 GLU A O 1
ATOM 812 N N . ILE A 1 107 ? -28.999 0.058 43.619 1.00 76.44 107 ILE A N 1
ATOM 813 C CA . ILE A 1 107 ? -29.471 1.350 44.146 1.00 76.44 107 ILE A CA 1
ATOM 814 C C . ILE A 1 107 ? -31.007 1.428 44.125 1.00 76.44 107 ILE A C 1
ATOM 816 O O . ILE A 1 107 ? -31.617 1.775 45.136 1.00 76.44 107 ILE A O 1
ATOM 820 N N . GLN A 1 108 ? -31.655 1.024 43.026 1.00 73.75 108 GLN A N 1
ATOM 821 C CA . GLN A 1 108 ? -33.124 0.983 42.945 1.00 73.75 108 GLN A CA 1
ATOM 822 C C . GLN A 1 108 ? -33.744 -0.041 43.911 1.00 73.75 108 GLN A C 1
ATOM 824 O O . GLN A 1 108 ? -34.841 0.171 44.435 1.00 73.75 108 GLN A O 1
ATOM 829 N N . GLY A 1 109 ? -33.054 -1.158 44.155 1.00 72.25 109 GLY A N 1
ATOM 830 C CA . GLY A 1 109 ? -33.453 -2.157 45.143 1.00 72.25 109 GLY A CA 1
ATOM 831 C C . GLY A 1 109 ? -33.372 -1.630 46.576 1.00 72.25 109 GLY A C 1
ATOM 832 O O . GLY A 1 109 ? -34.291 -1.868 47.361 1.00 72.25 109 GLY A O 1
ATOM 833 N N . VAL A 1 110 ? -32.314 -0.881 46.900 1.00 69.69 110 VAL A N 1
ATOM 834 C CA . VAL A 1 110 ? -32.133 -0.220 48.201 1.00 69.69 110 VAL A CA 1
ATOM 835 C C . VAL A 1 110 ? -33.201 0.849 48.417 1.00 69.69 110 VAL A C 1
ATOM 837 O O . VAL A 1 110 ? -33.865 0.820 49.451 1.00 69.69 110 VAL A O 1
ATOM 840 N N . ASP A 1 111 ? -33.443 1.715 47.430 1.00 71.38 111 ASP A N 1
ATOM 841 C CA . ASP A 1 111 ? -34.448 2.778 47.529 1.00 71.38 111 ASP A CA 1
ATOM 842 C C . ASP A 1 111 ? -35.858 2.218 47.769 1.00 71.38 111 ASP A C 1
ATOM 844 O O . ASP A 1 111 ? -36.577 2.704 48.641 1.00 71.38 111 ASP A O 1
ATOM 848 N N . ASN A 1 112 ? -36.244 1.141 47.076 1.00 63.31 112 ASN A N 1
ATOM 849 C CA . ASN A 1 112 ? -37.549 0.498 47.268 1.00 63.31 112 ASN A CA 1
ATOM 850 C C . ASN A 1 112 ? -37.728 -0.148 48.656 1.00 63.31 112 ASN A C 1
ATOM 852 O O . ASN A 1 112 ? -38.862 -0.326 49.103 1.00 63.31 112 ASN A O 1
ATOM 856 N N . GLN A 1 113 ? -36.645 -0.499 49.356 1.00 58.56 113 GLN A N 1
ATOM 857 C CA . GLN A 1 113 ? -36.711 -1.059 50.709 1.00 58.56 113 GLN A CA 1
ATOM 858 C C . GLN A 1 113 ? -36.899 0.039 51.770 1.00 58.56 113 GLN A C 1
ATOM 860 O O . GLN A 1 113 ? -37.644 -0.167 52.732 1.00 58.56 113 GLN A O 1
ATOM 865 N N . THR A 1 114 ? -36.301 1.221 51.583 1.00 57.72 114 THR A N 1
ATOM 866 C CA . THR A 1 114 ? -36.364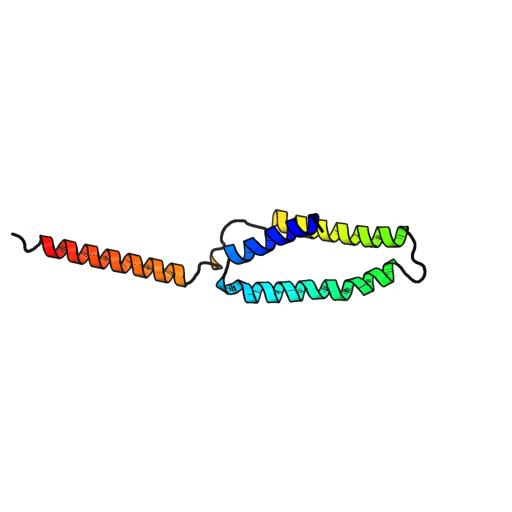 2.352 52.530 1.00 57.72 114 THR A CA 1
ATOM 867 C C . THR A 1 114 ? -37.757 2.970 52.653 1.00 57.72 114 THR A C 1
ATOM 869 O O . THR A 1 114 ? -38.125 3.403 53.743 1.00 57.72 114 THR A O 1
ATOM 872 N N . TYR A 1 115 ? -38.562 2.961 51.586 1.00 54.41 115 TYR A N 1
ATOM 873 C CA . TYR A 1 115 ? -39.955 3.438 51.628 1.00 54.41 115 TYR A CA 1
ATOM 874 C C . TYR A 1 115 ? -40.936 2.443 52.270 1.00 54.41 115 TYR A C 1
ATOM 876 O O . TYR A 1 115 ? -42.049 2.824 52.616 1.00 54.41 115 TYR A O 1
ATOM 884 N N . SER A 1 116 ? -40.550 1.174 52.451 1.00 57.69 116 SER A N 1
ATOM 885 C CA . SER A 1 116 ? -41.440 0.140 53.013 1.00 57.69 116 SER A CA 1
ATOM 886 C C . SER A 1 116 ? -41.489 0.104 54.547 1.00 57.69 116 SER A C 1
ATOM 888 O O . SER A 1 116 ? -42.336 -0.579 55.116 1.00 57.69 116 SER A O 1
ATOM 890 N N . HIS A 1 117 ? -40.594 0.834 55.221 1.00 55.41 117 HIS A N 1
ATOM 891 C CA . HIS A 1 117 ? -40.460 0.848 56.683 1.00 55.41 117 HIS A CA 1
ATOM 892 C C . HIS A 1 117 ? -40.802 2.203 57.331 1.00 55.41 117 HIS A C 1
ATOM 894 O O . HIS A 1 117 ? -40.577 2.377 58.528 1.00 55.41 117 HIS A O 1
ATOM 900 N N . SER A 1 118 ? -41.334 3.159 56.562 1.00 55.62 118 SER A N 1
ATOM 901 C CA . SER A 1 118 ? -41.701 4.501 57.039 1.00 55.62 118 SER A CA 1
ATOM 902 C C . SER A 1 118 ? -43.181 4.688 57.419 1.00 55.62 118 SER A C 1
ATOM 904 O O . SER A 1 118 ? -43.559 5.821 57.714 1.00 55.62 118 SER A O 1
ATOM 906 N N . ASP A 1 119 ? -43.980 3.613 57.456 1.00 50.47 119 ASP A N 1
ATOM 907 C CA . ASP A 1 119 ? -45.379 3.594 57.933 1.00 50.47 119 ASP A CA 1
ATOM 908 C C . ASP A 1 119 ? -45.536 2.838 59.267 1.00 50.47 119 ASP A C 1
ATOM 910 O O . ASP A 1 119 ? -44.907 1.763 59.428 1.00 50.47 119 ASP A O 1
#

Foldseek 3Di:
DVVVVVVVVVVVVQLCVQAVPCSVVVVVVVVVVVVVCVVCLVVVLCVLCDPHRDPVSVVVSVVVVVVVVVVVVVCCVVPDDPDHDPVRPDPVVVVVVVVVVVVVVVVVVVVVVVVVPPD

InterPro domains:
  IPR036259 MFS transporter superfamily [G3DSA:1.20.1250.20] (1-95)
  IPR036259 MFS transporter superfamily [SSF103473] (3-85)
  IPR050382 Major Facilitator Superfamily Sodium/Anion Cotransporter [PTHR11662] (1-94)